Protein AF-A0A501WIH2-F1 (afdb_monomer_lite)

Foldseek 3Di:
DDDDDPPDPVVVVVVVVPDPPQDVVVVVLVVVLVVQLVVQLVVVVVDDPVSCVVVVHDPVCSSVVSNVVSVVD

pLDDT: mean 79.16, std 19.76, range [38.28, 97.0]

Sequence (73 aa):
MTTASATSLAGFKAVAETGAAGGSRGLLRAMKDHLLYRRTLAELRALDDRELADLGISRFALPEIARQAVRGR

Radius of gyration: 19.33 Å; chains: 1; bounding box: 61×19×33 Å

InterPro domains:
  IPR009506 YjiS-like domain [PF06568] (27-59)

Organism: NCBI:txid2589815

Structure (mmCIF, N/CA/C/O backbone):
data_AF-A0A501WIH2-F1
#
_entry.id   AF-A0A501WIH2-F1
#
loop_
_atom_site.group_PDB
_atom_site.id
_atom_site.type_symbol
_atom_site.label_atom_id
_atom_site.label_alt_id
_atom_site.label_comp_id
_atom_site.label_asym_id
_atom_site.label_entity_id
_ato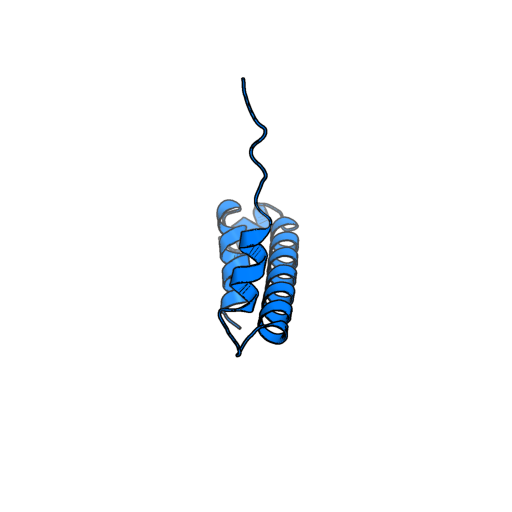m_site.label_seq_id
_atom_site.pdbx_PDB_ins_code
_atom_site.Cartn_x
_atom_site.Cartn_y
_atom_site.Cartn_z
_atom_site.occupancy
_atom_site.B_iso_or_equiv
_atom_site.auth_seq_id
_atom_site.auth_comp_id
_atom_site.auth_asym_id
_atom_site.auth_atom_id
_atom_site.pdbx_PDB_model_num
ATOM 1 N N . MET A 1 1 ? 44.556 10.802 12.178 1.00 43.66 1 MET A N 1
ATOM 2 C CA . MET A 1 1 ? 44.007 9.487 11.779 1.00 43.66 1 MET A CA 1
ATOM 3 C C . MET A 1 1 ? 42.492 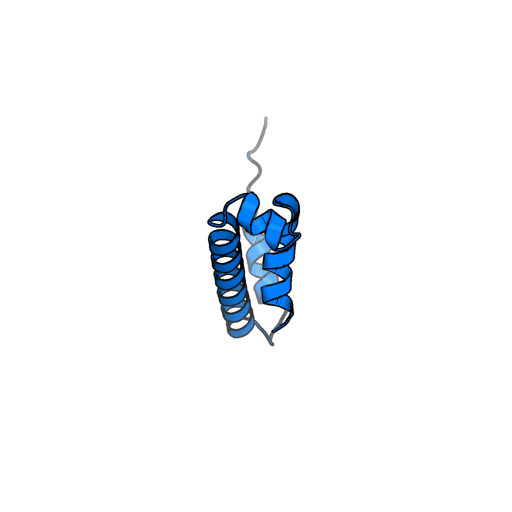9.538 11.891 1.00 43.66 1 MET A C 1
ATOM 5 O O . MET A 1 1 ? 42.016 9.746 12.996 1.00 43.66 1 MET A O 1
ATOM 9 N N . THR A 1 2 ? 41.780 9.456 10.761 1.00 38.28 2 THR A N 1
ATOM 10 C CA . THR A 1 2 ? 40.471 8.796 10.508 1.00 38.28 2 THR A CA 1
ATOM 11 C C . THR A 1 2 ? 39.973 9.341 9.165 1.00 38.28 2 THR A C 1
ATOM 13 O O . THR A 1 2 ? 39.632 10.515 9.050 1.00 38.28 2 THR A O 1
ATOM 16 N N . THR A 1 3 ? 40.051 8.521 8.120 1.00 43.22 3 THR A N 1
ATOM 17 C CA . THR A 1 3 ? 39.652 8.854 6.749 1.0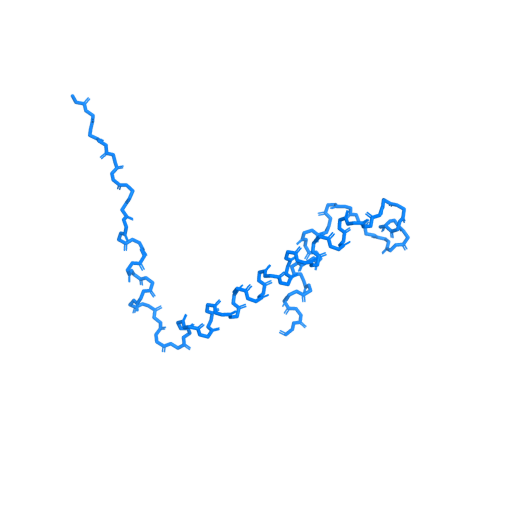0 43.22 3 THR A CA 1
ATOM 18 C C . THR A 1 3 ? 38.152 8.632 6.568 1.00 43.22 3 THR A C 1
ATOM 20 O O . THR A 1 3 ? 37.597 7.639 7.036 1.00 43.22 3 THR A O 1
ATOM 23 N N . ALA A 1 4 ? 37.493 9.571 5.888 1.00 50.44 4 ALA A N 1
ATOM 24 C CA . ALA A 1 4 ? 36.089 9.480 5.519 1.00 50.44 4 ALA A CA 1
ATOM 25 C C . ALA A 1 4 ? 35.851 8.260 4.616 1.00 50.44 4 ALA A C 1
ATOM 27 O O . ALA A 1 4 ? 36.512 8.090 3.590 1.00 50.44 4 ALA A O 1
ATOM 28 N N . SER A 1 5 ? 34.901 7.412 5.008 1.00 46.66 5 SER A N 1
ATOM 29 C CA . SER A 1 5 ? 34.419 6.307 4.186 1.00 46.66 5 SER A CA 1
ATOM 30 C C . SER A 1 5 ? 33.568 6.885 3.056 1.00 46.66 5 SER A C 1
ATOM 32 O O . SER A 1 5 ? 32.506 7.461 3.291 1.00 46.66 5 SER A O 1
ATOM 34 N N . ALA A 1 6 ? 34.071 6.792 1.828 1.00 50.97 6 ALA A N 1
ATOM 35 C CA . ALA A 1 6 ? 33.325 7.137 0.634 1.00 50.97 6 ALA A CA 1
ATOM 36 C C . ALA A 1 6 ? 32.212 6.100 0.441 1.00 50.97 6 ALA A C 1
ATOM 38 O O . ALA A 1 6 ? 32.487 4.939 0.134 1.00 50.97 6 ALA A O 1
ATOM 39 N N . THR A 1 7 ? 30.956 6.517 0.608 1.00 56.78 7 THR A N 1
ATOM 40 C CA . THR A 1 7 ? 29.786 5.750 0.171 1.00 56.78 7 THR A CA 1
ATOM 41 C C . THR A 1 7 ? 29.913 5.530 -1.335 1.00 56.78 7 THR A C 1
ATOM 43 O O . THR A 1 7 ? 29.643 6.416 -2.145 1.00 56.78 7 THR A O 1
ATOM 46 N N . SER A 1 8 ? 30.441 4.366 -1.699 1.00 57.94 8 SER A N 1
ATOM 47 C CA . SER A 1 8 ? 30.837 4.022 -3.057 1.00 57.94 8 SER A CA 1
ATOM 48 C C . SER A 1 8 ? 29.636 4.028 -4.003 1.00 57.94 8 SER A C 1
ATOM 50 O O . SER A 1 8 ? 28.716 3.221 -3.874 1.00 57.94 8 SER A O 1
ATOM 52 N N . LEU A 1 9 ? 29.689 4.899 -5.016 1.00 54.62 9 LEU A N 1
ATOM 53 C CA . LEU A 1 9 ? 28.781 4.909 -6.168 1.00 54.62 9 LEU A CA 1
ATOM 54 C C . LEU A 1 9 ? 28.908 3.639 -7.041 1.00 54.62 9 LEU A C 1
ATOM 56 O O . LEU A 1 9 ? 28.121 3.452 -7.970 1.00 54.62 9 LEU A O 1
ATOM 60 N N . ALA A 1 10 ? 29.888 2.764 -6.773 1.00 49.97 10 ALA A N 1
ATOM 61 C CA . ALA A 1 10 ? 30.166 1.579 -7.585 1.00 49.97 10 ALA A CA 1
ATOM 62 C C . ALA A 1 10 ? 29.020 0.551 -7.574 1.00 49.97 10 ALA A C 1
ATOM 64 O O . ALA A 1 10 ? 28.864 -0.192 -8.542 1.00 49.97 10 ALA A O 1
ATOM 65 N N . GLY A 1 11 ? 28.169 0.552 -6.539 1.00 48.16 11 GLY A N 1
ATOM 66 C CA . GLY A 1 11 ? 27.002 -0.334 -6.464 1.00 48.16 11 GLY A CA 1
ATOM 67 C C . GLY A 1 11 ? 25.944 -0.069 -7.544 1.00 48.16 11 GLY A C 1
ATOM 68 O O . GLY A 1 11 ? 25.258 -0.995 -7.966 1.00 48.16 11 GLY A O 1
ATOM 69 N N . PHE A 1 12 ? 25.847 1.165 -8.057 1.00 54.16 12 PHE A N 1
ATOM 70 C CA . PHE A 1 12 ? 24.879 1.504 -9.108 1.00 54.16 12 PHE A CA 1
ATOM 71 C C . PHE A 1 12 ? 25.293 1.001 -10.498 1.00 54.16 12 PHE A C 1
ATOM 73 O O . PHE A 1 12 ? 24.425 0.699 -11.313 1.00 54.16 12 PHE A O 1
ATOM 80 N N . LYS A 1 13 ? 26.598 0.870 -10.780 1.00 47.69 13 LYS A N 1
ATOM 81 C CA . LYS A 1 13 ? 27.080 0.394 -12.090 1.00 47.69 13 LYS A CA 1
ATOM 82 C C . LYS A 1 13 ? 26.881 -1.112 -12.285 1.00 47.69 13 LYS A C 1
ATOM 84 O O . LYS A 1 13 ? 26.557 -1.530 -13.389 1.00 47.69 13 LYS A O 1
ATOM 89 N N . ALA A 1 14 ? 26.982 -1.910 -11.220 1.00 47.88 14 ALA A N 1
ATOM 90 C CA . ALA A 1 14 ? 26.802 -3.366 -11.282 1.00 47.88 14 ALA A CA 1
ATOM 91 C C . ALA A 1 14 ? 25.371 -3.797 -11.678 1.00 47.88 14 ALA A C 1
ATOM 93 O O . ALA A 1 14 ? 25.174 -4.863 -12.261 1.00 47.88 14 ALA A O 1
ATOM 94 N N . VAL A 1 15 ? 24.371 -2.940 -11.428 1.00 55.84 15 VAL A N 1
ATOM 95 C CA . VAL A 1 15 ? 22.987 -3.142 -11.895 1.00 55.84 15 VAL A CA 1
ATOM 96 C C . VAL A 1 15 ? 22.882 -3.028 -13.422 1.00 55.84 15 VAL A C 1
ATOM 98 O O . VAL A 1 15 ? 22.017 -3.662 -14.018 1.00 55.84 15 VAL A O 1
ATOM 101 N N . ALA A 1 16 ? 23.765 -2.265 -14.075 1.00 53.00 16 ALA A N 1
ATOM 102 C CA . ALA A 1 16 ? 23.745 -2.105 -15.529 1.00 53.00 16 ALA A CA 1
ATOM 103 C C . ALA A 1 16 ? 24.322 -3.323 -16.273 1.00 53.00 16 ALA A C 1
ATOM 105 O O . ALA A 1 16 ? 23.902 -3.607 -17.392 1.00 53.00 16 ALA A O 1
ATOM 106 N N . GLU A 1 17 ? 25.252 -4.054 -15.653 1.00 50.56 17 GLU A N 1
ATOM 107 C CA . GLU A 1 17 ? 25.919 -5.216 -16.263 1.00 50.56 17 GLU A CA 1
ATOM 108 C C . GLU A 1 17 ? 25.155 -6.533 -16.024 1.00 50.56 17 GLU A C 1
ATOM 110 O O . GLU A 1 17 ? 25.340 -7.503 -16.756 1.00 50.56 17 GLU A O 1
ATOM 115 N N . THR A 1 18 ? 24.208 -6.548 -15.076 1.00 54.84 18 THR A N 1
ATOM 116 C CA . THR A 1 18 ? 23.372 -7.717 -14.757 1.00 54.84 18 THR A CA 1
ATOM 117 C C . THR A 1 18 ? 21.927 -7.515 -15.239 1.00 54.84 18 THR A C 1
ATOM 119 O O . THR A 1 18 ? 21.033 -7.244 -14.442 1.00 54.84 18 THR A O 1
ATOM 122 N N . GLY A 1 19 ? 21.663 -7.663 -16.547 1.00 52.72 19 GLY A N 1
ATOM 123 C CA . GLY A 1 19 ? 20.301 -7.969 -17.025 1.00 52.72 19 GLY A CA 1
ATOM 124 C C . GLY A 1 19 ? 19.788 -7.223 -18.261 1.00 52.72 19 GLY A C 1
ATOM 125 O O . GLY A 1 19 ? 18.871 -6.399 -18.181 1.00 52.72 19 GLY A O 1
ATOM 126 N N . ALA A 1 20 ? 20.266 -7.620 -19.441 1.00 55.50 20 ALA A N 1
ATOM 127 C CA . ALA A 1 20 ? 19.619 -7.343 -20.722 1.00 55.50 20 ALA A CA 1
ATOM 128 C C . ALA A 1 20 ? 18.323 -8.175 -20.880 1.00 55.50 20 ALA A C 1
ATOM 130 O O . ALA A 1 20 ? 18.299 -9.186 -21.568 1.00 55.50 20 ALA A O 1
ATOM 131 N N . ALA A 1 21 ? 17.249 -7.751 -20.201 1.00 55.94 21 ALA A N 1
ATOM 132 C CA . ALA A 1 21 ? 15.849 -8.111 -20.501 1.00 55.94 21 ALA A CA 1
ATOM 133 C C . ALA A 1 21 ? 14.813 -7.164 -19.845 1.00 55.94 21 ALA A C 1
ATOM 135 O O . ALA A 1 21 ? 13.647 -7.171 -20.236 1.00 55.94 21 ALA A O 1
ATOM 136 N N . GLY A 1 22 ? 15.206 -6.325 -18.869 1.00 56.44 22 GLY A N 1
ATOM 137 C CA . GLY A 1 22 ? 14.252 -5.595 -18.016 1.00 56.44 22 GLY A CA 1
ATOM 138 C C . GLY A 1 22 ? 14.559 -4.125 -17.701 1.00 56.44 22 GLY A C 1
ATOM 139 O O . GLY A 1 22 ? 13.806 -3.532 -16.938 1.00 56.44 22 GLY A O 1
ATOM 140 N N . GLY A 1 23 ? 15.603 -3.513 -18.273 1.00 71.81 23 GLY A N 1
ATOM 141 C CA . GLY A 1 23 ? 16.149 -2.225 -17.800 1.00 71.81 23 GLY A CA 1
ATOM 142 C C . GLY A 1 23 ? 15.137 -1.075 -17.658 1.00 71.81 23 GLY A C 1
ATOM 143 O O . GLY A 1 23 ? 14.924 -0.571 -16.561 1.00 71.81 23 GLY A O 1
ATOM 144 N N . SER A 1 24 ? 14.467 -0.673 -18.744 1.00 74.00 24 SER A N 1
ATOM 145 C CA . SER A 1 24 ? 13.491 0.433 -18.711 1.00 74.00 24 SER A CA 1
ATOM 146 C C . SER A 1 24 ? 12.060 -0.035 -18.446 1.00 74.00 24 SER A C 1
ATOM 148 O O . SER A 1 24 ? 11.344 0.578 -17.661 1.00 74.00 24 SER A O 1
ATOM 150 N N . ARG A 1 25 ? 11.631 -1.151 -19.052 1.00 75.06 25 ARG A N 1
ATOM 151 C CA . ARG A 1 25 ? 10.281 -1.711 -18.844 1.00 75.06 25 ARG A CA 1
ATOM 152 C C . ARG A 1 25 ? 10.065 -2.198 -17.411 1.00 75.06 25 ARG A C 1
ATOM 154 O O . ARG A 1 25 ? 8.997 -1.960 -16.853 1.00 75.06 25 ARG A O 1
ATOM 161 N N . GLY A 1 26 ? 11.065 -2.843 -16.812 1.00 79.44 26 GLY A N 1
ATOM 162 C CA . GLY A 1 26 ? 11.026 -3.277 -15.416 1.00 79.44 26 GLY A CA 1
ATOM 163 C C . GLY A 1 26 ? 11.023 -2.093 -14.454 1.00 79.44 26 GLY A C 1
ATOM 164 O O . GLY A 1 26 ? 10.239 -2.089 -13.511 1.00 79.44 26 GLY A O 1
ATOM 165 N N . LEU A 1 27 ? 11.803 -1.048 -14.748 1.00 82.12 27 LEU A N 1
ATOM 166 C CA . LEU A 1 27 ? 11.798 0.188 -13.966 1.00 82.12 27 LEU A CA 1
ATOM 167 C C . LEU A 1 27 ? 10.444 0.907 -14.034 1.00 82.12 27 LEU A C 1
ATOM 169 O O . LEU A 1 27 ? 9.875 1.240 -12.999 1.00 82.12 27 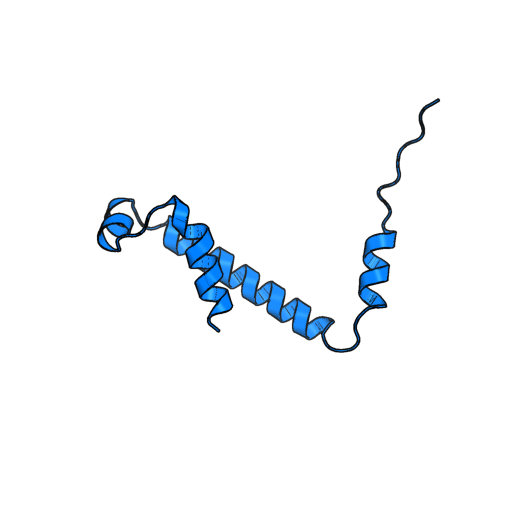LEU A O 1
ATOM 173 N N . LEU A 1 28 ? 9.891 1.101 -15.236 1.00 86.44 28 LEU A N 1
ATOM 174 C CA . LEU A 1 28 ? 8.576 1.724 -15.420 1.00 86.44 28 LEU A CA 1
ATOM 175 C C . LEU A 1 28 ? 7.471 0.928 -14.716 1.00 86.44 28 LEU A C 1
ATOM 177 O O . LEU A 1 28 ? 6.588 1.520 -14.094 1.00 86.44 28 LEU A O 1
ATOM 181 N N . ARG A 1 29 ? 7.536 -0.409 -14.774 1.00 87.31 29 ARG A N 1
ATOM 182 C CA . ARG A 1 29 ? 6.615 -1.284 -14.042 1.00 87.31 29 ARG A CA 1
ATOM 183 C C . ARG A 1 29 ? 6.767 -1.112 -12.533 1.00 87.31 29 ARG A C 1
ATOM 185 O O . ARG A 1 29 ? 5.775 -0.830 -11.877 1.00 87.31 29 ARG A O 1
ATOM 192 N N . ALA A 1 30 ? 7.988 -1.161 -12.005 1.00 86.25 30 ALA A N 1
ATOM 193 C CA . ALA A 1 30 ? 8.253 -0.958 -10.582 1.00 86.25 30 ALA A CA 1
ATOM 194 C C . ALA A 1 30 ? 7.778 0.420 -10.085 1.00 86.25 30 ALA A C 1
ATOM 196 O O . ALA A 1 30 ? 7.197 0.525 -9.006 1.00 86.25 30 ALA A O 1
ATOM 197 N N . MET A 1 31 ? 7.961 1.479 -10.881 1.00 88.25 31 MET A N 1
ATOM 198 C CA . MET A 1 31 ? 7.448 2.813 -10.559 1.00 88.25 31 MET A CA 1
ATOM 199 C C . MET A 1 31 ? 5.919 2.843 -10.542 1.00 88.25 31 MET A C 1
ATOM 201 O O . MET A 1 31 ? 5.325 3.365 -9.600 1.00 88.25 31 MET A O 1
ATOM 205 N N . LYS A 1 32 ? 5.269 2.264 -11.556 1.00 92.31 32 LYS A N 1
ATOM 206 C CA . LYS A 1 32 ? 3.804 2.179 -11.629 1.00 92.31 32 LYS A CA 1
ATOM 207 C C . LYS A 1 32 ? 3.225 1.387 -10.454 1.00 92.31 32 LYS A C 1
ATOM 209 O O . LYS A 1 32 ? 2.251 1.826 -9.845 1.00 92.31 32 LYS A O 1
ATOM 214 N N . ASP A 1 33 ? 3.852 0.270 -10.115 1.00 91.81 33 ASP A N 1
ATOM 215 C CA . ASP A 1 33 ? 3.489 -0.593 -8.993 1.00 91.81 33 ASP A CA 1
ATOM 216 C C . ASP A 1 33 ? 3.645 0.150 -7.658 1.00 91.81 33 ASP A C 1
ATOM 218 O O . ASP A 1 33 ? 2.763 0.096 -6.799 1.00 91.81 33 ASP A O 1
ATOM 222 N N . HIS A 1 34 ? 4.713 0.938 -7.509 1.00 90.94 34 HIS A N 1
ATOM 223 C CA . HIS A 1 34 ? 4.923 1.779 -6.333 1.00 90.94 34 HIS A CA 1
ATOM 224 C C . HIS A 1 34 ? 3.885 2.904 -6.211 1.00 90.94 34 HIS A C 1
ATOM 226 O O . HIS A 1 34 ? 3.391 3.177 -5.114 1.00 90.94 34 HIS A O 1
ATOM 232 N N . LEU A 1 35 ? 3.519 3.550 -7.322 1.00 93.44 35 LEU A N 1
ATOM 233 C CA . LEU A 1 35 ? 2.464 4.567 -7.338 1.00 93.44 35 LEU A CA 1
ATOM 234 C C . LEU A 1 35 ? 1.111 3.970 -6.944 1.00 93.44 35 LEU A C 1
ATOM 236 O O . LEU A 1 35 ? 0.391 4.572 -6.147 1.00 93.44 35 LEU A O 1
ATOM 240 N N . LEU A 1 36 ? 0.791 2.778 -7.454 1.00 94.81 36 LEU A N 1
ATOM 241 C CA . LEU A 1 36 ? -0.427 2.060 -7.095 1.00 94.81 36 LEU A CA 1
ATOM 242 C C . LEU A 1 36 ? -0.448 1.721 -5.602 1.00 94.81 36 LEU A C 1
ATOM 244 O O . LEU A 1 36 ? -1.406 2.078 -4.929 1.00 94.81 36 LEU A O 1
ATOM 248 N N . TYR A 1 37 ? 0.631 1.134 -5.073 1.00 95.94 37 TYR A N 1
ATOM 249 C CA . TYR A 1 37 ? 0.773 0.855 -3.641 1.00 95.94 37 TYR A CA 1
ATOM 250 C C . TYR A 1 37 ? 0.500 2.098 -2.789 1.00 95.94 37 TYR A C 1
ATOM 252 O O . TYR A 1 37 ? -0.299 2.056 -1.854 1.00 95.94 37 TYR A O 1
ATOM 260 N N . ARG A 1 38 ? 1.159 3.219 -3.115 1.00 96.88 38 ARG A N 1
ATOM 261 C CA . ARG A 1 38 ? 1.021 4.466 -2.353 1.00 96.88 38 ARG A CA 1
ATOM 262 C C . ARG A 1 38 ? -0.397 5.013 -2.409 1.00 96.88 38 ARG A C 1
ATOM 264 O O . ARG A 1 38 ? -0.890 5.478 -1.385 1.00 96.88 38 ARG A O 1
ATOM 271 N N . ARG A 1 39 ? -1.032 4.955 -3.580 1.00 96.50 39 ARG A N 1
ATOM 272 C CA . ARG A 1 39 ? -2.415 5.388 -3.763 1.00 96.50 39 ARG A CA 1
ATOM 273 C C . ARG A 1 39 ? -3.375 4.523 -2.950 1.00 96.50 39 ARG A C 1
ATOM 275 O O . ARG A 1 39 ? -4.108 5.068 -2.136 1.00 96.50 39 ARG A O 1
ATOM 282 N N . THR A 1 40 ? -3.305 3.201 -3.091 1.00 95.56 40 THR A N 1
ATOM 283 C CA . THR A 1 40 ? -4.152 2.263 -2.341 1.00 95.56 40 THR A CA 1
ATOM 284 C C . THR A 1 40 ? -3.956 2.417 -0.836 1.00 95.56 40 THR A C 1
ATOM 286 O O . THR A 1 40 ? -4.924 2.453 -0.087 1.00 95.56 40 THR A O 1
ATOM 289 N N . LEU A 1 41 ? -2.715 2.575 -0.371 1.00 97.00 41 LEU A N 1
ATOM 290 C CA . LEU A 1 41 ? -2.449 2.791 1.049 1.00 97.00 41 LEU A CA 1
ATOM 291 C C . LEU A 1 41 ? -3.016 4.126 1.555 1.00 97.00 41 LEU A C 1
ATOM 293 O O . LEU A 1 41 ? -3.454 4.196 2.699 1.00 97.00 41 LEU A O 1
ATOM 297 N N . ALA A 1 42 ? -2.979 5.183 0.742 1.00 97.00 42 ALA A N 1
ATOM 298 C CA . ALA A 1 42 ? -3.563 6.472 1.103 1.00 97.00 42 ALA A CA 1
ATOM 299 C C . ALA A 1 42 ? -5.094 6.396 1.174 1.00 97.00 42 ALA A C 1
ATOM 301 O O . ALA A 1 42 ? -5.663 6.870 2.149 1.00 97.00 42 ALA A O 1
ATOM 302 N N . GLU A 1 43 ? -5.734 5.748 0.198 1.00 95.69 43 GLU A N 1
ATOM 303 C CA . GLU A 1 43 ? -7.184 5.508 0.178 1.00 95.69 43 GLU A CA 1
ATOM 304 C C . GLU A 1 43 ? -7.619 4.680 1.400 1.00 95.69 43 GLU A C 1
ATOM 306 O O . GLU A 1 43 ? -8.500 5.098 2.142 1.00 95.69 43 GLU A O 1
ATOM 311 N N . LEU A 1 44 ? -6.924 3.577 1.701 1.00 95.62 44 LEU A N 1
ATOM 312 C CA . LEU A 1 44 ? -7.191 2.755 2.888 1.00 95.62 44 LEU A CA 1
ATOM 313 C C . LEU A 1 44 ? -6.977 3.500 4.213 1.00 95.62 44 LEU A C 1
ATOM 315 O O . LEU A 1 44 ? -7.626 3.193 5.204 1.00 95.62 44 LEU A O 1
ATOM 319 N N . ARG A 1 45 ? -6.037 4.450 4.259 1.00 95.62 45 ARG A N 1
ATOM 320 C CA . ARG A 1 45 ? -5.779 5.279 5.448 1.00 95.62 45 ARG A CA 1
ATOM 321 C C . ARG A 1 45 ? -6.753 6.441 5.602 1.00 95.62 45 ARG A C 1
ATOM 323 O O . ARG A 1 45 ? -6.771 7.033 6.678 1.00 95.62 45 ARG A O 1
ATOM 330 N N . ALA A 1 46 ? -7.463 6.800 4.535 1.00 96.50 46 ALA A N 1
ATOM 331 C CA . ALA A 1 46 ? -8.508 7.811 4.569 1.00 96.50 46 ALA A CA 1
ATOM 332 C C . ALA A 1 46 ? -9.805 7.263 5.180 1.00 96.50 46 ALA A C 1
ATOM 334 O O . ALA A 1 46 ? -10.585 8.057 5.693 1.00 96.50 46 ALA A O 1
ATOM 335 N N . LEU A 1 47 ? -9.992 5.937 5.154 1.00 94.62 47 LEU A N 1
ATOM 336 C CA . LEU A 1 47 ? -11.068 5.260 5.873 1.00 94.62 47 LEU A CA 1
ATOM 337 C C . LEU A 1 47 ? -10.892 5.404 7.387 1.00 94.62 47 LEU A C 1
ATOM 339 O O . LEU A 1 47 ? -9.768 5.328 7.904 1.00 94.62 47 LEU A O 1
ATOM 343 N N . ASP A 1 48 ? -12.006 5.596 8.088 1.00 93.31 48 ASP A N 1
ATOM 344 C CA . ASP A 1 48 ? -12.020 5.642 9.545 1.00 93.31 48 ASP A CA 1
ATOM 345 C C . ASP A 1 48 ? -11.940 4.233 10.170 1.00 93.31 48 ASP A C 1
ATOM 347 O O . ASP A 1 48 ? -12.056 3.203 9.499 1.00 93.31 48 ASP A O 1
ATO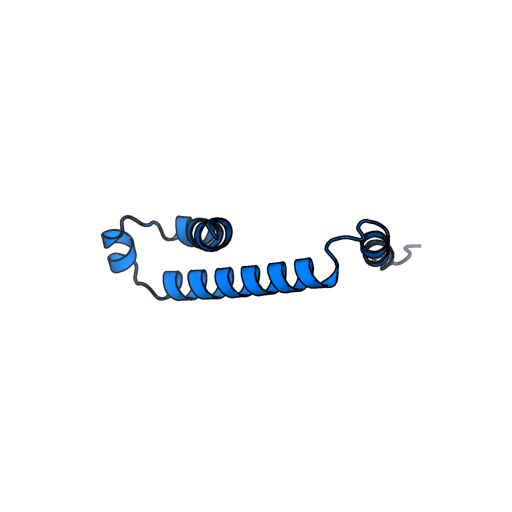M 351 N N . ASP A 1 49 ? -11.712 4.165 11.484 1.00 92.94 49 ASP A N 1
ATOM 352 C CA . ASP A 1 49 ? -11.567 2.881 12.179 1.00 92.94 49 ASP A CA 1
ATOM 353 C C . ASP A 1 49 ? -12.862 2.041 12.169 1.00 92.94 49 ASP A C 1
ATOM 355 O O . ASP A 1 49 ? -12.794 0.820 12.317 1.00 92.94 49 ASP A O 1
ATOM 359 N N . ARG A 1 50 ? -14.034 2.659 11.973 1.00 94.12 50 ARG A N 1
ATOM 360 C CA . ARG A 1 50 ? -15.329 1.975 11.894 1.00 94.12 50 ARG A CA 1
ATOM 361 C C . ARG A 1 50 ? -15.544 1.369 10.513 1.00 94.12 50 ARG A C 1
ATOM 363 O O . ARG A 1 50 ? -15.889 0.200 10.434 1.00 94.12 50 ARG A O 1
ATOM 370 N N . GLU A 1 51 ? -15.271 2.111 9.447 1.00 96.19 51 GLU A N 1
ATOM 371 C CA . GLU A 1 51 ? -15.277 1.622 8.068 1.00 96.19 51 GLU A CA 1
ATOM 372 C C . GLU A 1 51 ? -14.287 0.463 7.906 1.00 96.19 51 GLU A C 1
ATOM 374 O O . GLU A 1 51 ? -14.601 -0.557 7.293 1.00 96.19 51 GLU A O 1
ATOM 379 N N . LEU A 1 52 ? -13.101 0.576 8.514 1.00 95.56 52 LEU A N 1
ATOM 380 C CA . LEU A 1 52 ? -12.135 -0.519 8.560 1.00 95.56 52 LEU A CA 1
ATOM 381 C C . LEU A 1 52 ? -12.667 -1.728 9.344 1.00 95.56 52 LEU A C 1
ATOM 383 O O . LEU A 1 52 ? -12.504 -2.861 8.886 1.00 95.56 52 LEU A O 1
ATOM 387 N N . ALA A 1 53 ? -13.323 -1.513 10.487 1.00 94.81 53 ALA A N 1
ATOM 388 C CA . ALA A 1 53 ? -13.919 -2.587 11.280 1.00 94.81 53 ALA A CA 1
ATOM 389 C C . ALA A 1 53 ? -15.082 -3.284 10.558 1.00 94.81 53 ALA A C 1
ATOM 391 O O . ALA A 1 53 ? -15.171 -4.511 10.610 1.00 94.81 53 ALA A O 1
ATOM 392 N N . ASP A 1 54 ? -15.916 -2.535 9.839 1.00 96.44 54 ASP A N 1
ATOM 393 C CA . ASP A 1 54 ? -17.037 -3.058 9.052 1.00 96.44 54 ASP A CA 1
ATOM 394 C C . ASP A 1 54 ? -16.540 -3.959 7.908 1.00 96.44 54 ASP A C 1
ATOM 396 O O . ASP A 1 54 ? -17.163 -4.967 7.575 1.00 96.44 54 ASP A O 1
ATOM 400 N N . LEU A 1 55 ? -15.367 -3.649 7.351 1.00 93.44 55 LEU A N 1
ATOM 401 C CA . LEU A 1 55 ? -14.671 -4.492 6.377 1.00 93.44 55 LEU A CA 1
ATOM 402 C C . LEU A 1 55 ? -13.893 -5.657 7.020 1.00 93.44 55 LEU A C 1
ATOM 404 O O . LEU A 1 55 ? -13.328 -6.485 6.304 1.00 93.44 55 LEU A O 1
ATOM 408 N N . GLY A 1 56 ? -13.825 -5.724 8.352 1.00 95.88 56 GLY A N 1
ATOM 409 C CA . GLY A 1 56 ? -13.029 -6.711 9.085 1.00 95.88 56 GLY A CA 1
ATOM 410 C C . GLY A 1 56 ? -11.515 -6.513 8.937 1.00 95.88 56 GLY A C 1
ATOM 411 O O . GLY A 1 56 ? -10.747 -7.469 9.058 1.00 95.88 56 GLY A O 1
ATOM 412 N N . ILE A 1 57 ? -11.067 -5.290 8.648 1.00 95.50 57 ILE A N 1
ATOM 413 C CA . ILE A 1 57 ? -9.670 -4.959 8.363 1.00 95.50 57 ILE A CA 1
ATOM 414 C C . ILE A 1 57 ? -9.035 -4.243 9.557 1.00 95.50 57 ILE A C 1
ATOM 416 O O . ILE A 1 57 ? -9.496 -3.208 10.024 1.00 95.50 57 ILE A O 1
ATOM 420 N N . SER A 1 58 ? -7.888 -4.749 10.010 1.00 94.94 58 SER A N 1
ATOM 421 C CA . SER A 1 58 ? -7.062 -4.042 10.991 1.00 94.94 58 SER A CA 1
ATOM 422 C C . SER A 1 58 ? -6.202 -2.958 10.332 1.00 94.94 58 SER A C 1
ATOM 424 O O . SER A 1 58 ? -5.599 -3.184 9.279 1.00 94.94 58 SER A O 1
ATOM 426 N N . ARG A 1 59 ? -6.017 -1.815 11.008 1.00 94.88 59 ARG A N 1
ATOM 427 C CA . ARG A 1 59 ? -5.124 -0.725 10.564 1.00 94.88 59 ARG A CA 1
ATOM 428 C C . ARG A 1 59 ? -3.673 -1.178 10.342 1.00 94.88 59 ARG A C 1
ATOM 430 O O . ARG A 1 59 ? -2.955 -0.617 9.513 1.00 94.88 59 ARG A O 1
ATOM 437 N N . PHE A 1 60 ? -3.244 -2.223 11.051 1.00 95.44 60 PHE A N 1
ATOM 438 C CA . PHE A 1 60 ? -1.921 -2.833 10.887 1.00 95.44 60 PHE A CA 1
ATOM 439 C C . PHE A 1 60 ? -1.804 -3.680 9.612 1.00 95.44 60 PHE A C 1
ATOM 441 O O . PHE A 1 60 ? -0.698 -3.877 9.112 1.00 95.44 60 PHE A O 1
ATOM 448 N N . ALA A 1 61 ? -2.926 -4.142 9.056 1.00 95.69 61 ALA A N 1
ATOM 449 C CA . ALA A 1 61 ? -2.966 -4.948 7.839 1.00 95.69 61 ALA A CA 1
ATOM 450 C C . ALA A 1 61 ? -2.922 -4.101 6.555 1.00 95.69 61 ALA A C 1
ATOM 452 O O . ALA A 1 61 ? -2.554 -4.618 5.500 1.00 95.69 61 ALA A O 1
ATOM 453 N N . LEU A 1 62 ? -3.227 -2.796 6.622 1.00 96.12 62 LEU A N 1
ATOM 454 C CA . LEU A 1 62 ? -3.302 -1.921 5.440 1.00 96.12 62 LEU A CA 1
ATOM 455 C C . LEU A 1 62 ? -2.046 -1.956 4.549 1.00 96.12 62 LEU A C 1
ATOM 457 O O . LEU A 1 62 ? -2.199 -2.048 3.331 1.00 96.12 62 LEU A O 1
ATOM 461 N N . PRO A 1 63 ? -0.804 -1.931 5.086 1.00 96.31 63 PRO A N 1
ATOM 462 C CA . PRO A 1 63 ? 0.393 -2.005 4.249 1.00 96.31 63 PRO A CA 1
ATOM 463 C C . PRO A 1 63 ? 0.531 -3.333 3.499 1.00 96.31 63 PRO A C 1
ATOM 465 O O . PRO A 1 63 ? 1.131 -3.362 2.427 1.00 96.31 63 PRO A O 1
ATOM 468 N N . GLU A 1 64 ? 0.032 -4.432 4.065 1.00 96.12 64 GLU A N 1
ATOM 469 C CA . GLU A 1 64 ? 0.061 -5.748 3.425 1.00 96.12 64 GLU A CA 1
ATOM 470 C C . GLU A 1 64 ? -1.037 -5.863 2.364 1.00 96.12 64 GLU A C 1
ATOM 472 O O . GLU A 1 64 ? -0.755 -6.259 1.236 1.00 96.12 64 GLU A O 1
ATOM 477 N N . ILE A 1 65 ? -2.251 -5.400 2.665 1.00 95.19 65 ILE A N 1
ATOM 478 C CA . ILE A 1 65 ? -3.370 -5.360 1.712 1.00 95.19 65 ILE A CA 1
ATOM 479 C C . ILE A 1 65 ? -3.013 -4.495 0.494 1.00 95.19 65 ILE A C 1
ATOM 481 O O . ILE A 1 65 ? -3.184 -4.917 -0.650 1.00 95.19 65 ILE A O 1
ATOM 485 N N . ALA A 1 66 ? -2.420 -3.317 0.716 1.00 95.00 66 ALA A N 1
ATOM 486 C CA . ALA A 1 66 ? -1.958 -2.453 -0.368 1.00 95.00 66 ALA A CA 1
ATOM 487 C C . ALA A 1 66 ? -0.872 -3.121 -1.233 1.00 95.00 66 ALA A C 1
ATOM 489 O O . ALA A 1 66 ? -0.823 -2.897 -2.441 1.00 95.00 66 ALA A O 1
ATOM 490 N N . ARG A 1 67 ? -0.007 -3.966 -0.650 1.00 95.31 67 ARG A N 1
ATOM 491 C CA . ARG A 1 67 ? 0.973 -4.769 -1.406 1.00 95.31 67 ARG A CA 1
ATOM 492 C C . ARG A 1 67 ? 0.305 -5.884 -2.210 1.00 95.31 67 ARG A C 1
ATOM 494 O O . ARG A 1 67 ? 0.697 -6.121 -3.352 1.00 95.31 67 ARG A O 1
ATOM 501 N N . GLN A 1 68 ? -0.701 -6.550 -1.650 1.00 94.19 68 GLN A N 1
ATOM 502 C CA . GLN A 1 68 ? -1.450 -7.605 -2.340 1.00 94.19 68 GLN A CA 1
ATOM 503 C C . GLN A 1 68 ? -2.212 -7.066 -3.557 1.00 94.19 68 GLN A C 1
ATOM 505 O O . GLN A 1 68 ? -2.171 -7.693 -4.614 1.00 94.19 68 GLN A O 1
ATOM 510 N N . ALA A 1 69 ? -2.792 -5.865 -3.457 1.00 90.50 69 ALA A N 1
ATOM 511 C CA . ALA A 1 69 ? -3.460 -5.189 -4.573 1.00 90.50 69 ALA A CA 1
ATOM 512 C C . ALA A 1 69 ? -2.533 -4.929 -5.780 1.00 90.50 69 ALA A C 1
ATOM 514 O O . ALA A 1 69 ? -2.987 -4.881 -6.922 1.00 90.50 69 ALA A O 1
ATOM 515 N N . VAL A 1 70 ? -1.227 -4.776 -5.541 1.00 92.88 70 VAL A N 1
ATOM 516 C CA . VAL A 1 70 ? -0.215 -4.627 -6.598 1.00 92.88 70 VAL A CA 1
ATOM 517 C C . VAL A 1 70 ? 0.201 -5.981 -7.173 1.00 92.88 70 VAL A C 1
ATOM 519 O O . VAL A 1 70 ? 0.392 -6.098 -8.380 1.00 92.88 70 VAL A O 1
ATOM 522 N N . ARG A 1 71 ? 0.335 -7.008 -6.322 1.00 88.44 71 ARG A N 1
ATOM 523 C CA . ARG A 1 71 ? 0.796 -8.349 -6.715 1.00 88.44 71 ARG A CA 1
ATOM 524 C C . ARG A 1 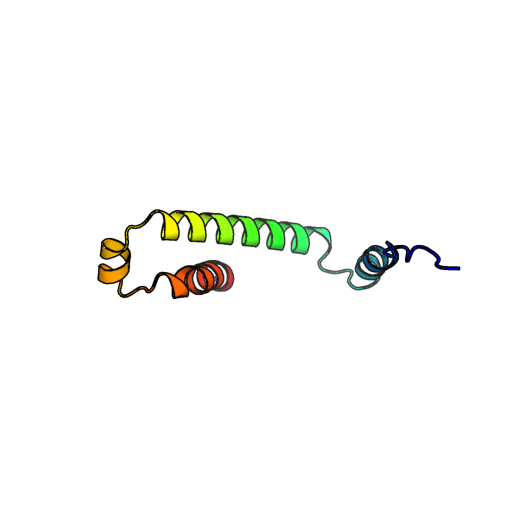71 ? -0.245 -9.139 -7.514 1.00 88.44 71 ARG A C 1
ATOM 526 O O . ARG A 1 71 ? 0.143 -9.952 -8.342 1.00 88.44 71 ARG A O 1
ATOM 533 N N . GLY A 1 72 ? -1.537 -8.922 -7.270 1.00 75.75 72 GLY A N 1
ATOM 534 C CA . GLY A 1 72 ? -2.634 -9.645 -7.930 1.00 75.75 72 GLY A CA 1
ATOM 535 C C . GLY A 1 72 ? -2.941 -9.215 -9.371 1.00 75.75 72 GLY A C 1
ATOM 536 O O . GLY A 1 72 ? -4.048 -9.474 -9.834 1.00 75.75 72 GLY A O 1
ATOM 537 N N . ARG A 1 73 ? -2.017 -8.527 -10.054 1.00 57.59 73 ARG A N 1
ATOM 538 C CA . ARG A 1 73 ? -2.220 -7.949 -11.387 1.00 57.59 73 ARG A CA 1
ATOM 539 C C . ARG A 1 73 ? -1.332 -8.587 -12.452 1.00 57.59 73 ARG A C 1
ATOM 541 O O . ARG A 1 73 ? -0.156 -8.890 -12.147 1.00 57.59 73 ARG A O 1
#

Secondary structure (DSSP, 8-state):
--------THHHHHHHHS-TTSHHHHHHHHHHHHHHHHHHHHHHHHS-HHHHHHTT--TTTHHHHHHHHHHT-